Protein AF-A0A6P1E1V2-F1 (afdb_monomer_lite)

Organism: NCBI:txid329406

Structure (mmCIF, N/CA/C/O backbone):
data_AF-A0A6P1E1V2-F1
#
_entry.id   AF-A0A6P1E1V2-F1
#
loop_
_atom_site.group_PDB
_atom_site.id
_atom_site.type_symbol
_atom_site.label_atom_id
_atom_site.label_alt_id
_atom_site.label_comp_id
_atom_site.label_asym_id
_atom_site.label_entity_id
_atom_site.label_seq_id
_atom_site.pdbx_PDB_ins_code
_atom_site.Cartn_x
_atom_si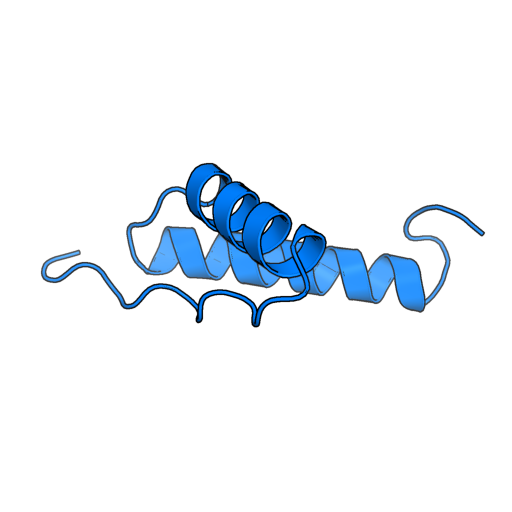te.Cartn_y
_atom_site.Cartn_z
_atom_site.occupancy
_atom_site.B_iso_or_equiv
_atom_site.auth_seq_id
_atom_site.auth_comp_id
_atom_site.auth_asym_id
_atom_site.auth_atom_id
_atom_site.pdbx_PDB_model_num
ATOM 1 N N . MET A 1 1 ? 21.192 3.398 -11.948 1.00 54.00 1 MET A N 1
ATOM 2 C CA . MET A 1 1 ? 21.548 3.121 -10.538 1.00 54.00 1 MET A CA 1
ATOM 3 C C . MET A 1 1 ? 20.386 2.381 -9.904 1.00 54.00 1 MET A C 1
ATOM 5 O O . MET A 1 1 ? 19.270 2.861 -10.045 1.00 54.00 1 MET A O 1
ATOM 9 N N . MET A 1 2 ? 20.627 1.232 -9.272 1.00 72.81 2 MET A N 1
ATOM 10 C CA . MET A 1 2 ? 19.586 0.463 -8.577 1.00 72.81 2 MET A CA 1
ATOM 11 C C . MET A 1 2 ? 19.748 0.636 -7.063 1.00 72.81 2 MET A C 1
ATOM 13 O O . MET A 1 2 ? 20.874 0.739 -6.577 1.00 72.81 2 MET A O 1
ATOM 17 N N . GLY A 1 3 ? 18.636 0.691 -6.328 1.00 82.44 3 GLY A N 1
ATOM 18 C CA . GLY A 1 3 ? 18.619 0.917 -4.877 1.00 82.44 3 GLY A CA 1
ATOM 19 C C . GLY A 1 3 ? 18.387 2.378 -4.473 1.00 82.44 3 GLY A C 1
ATOM 20 O O . GLY A 1 3 ? 18.064 3.222 -5.300 1.00 82.44 3 GLY A O 1
ATOM 21 N N . THR A 1 4 ? 18.543 2.687 -3.186 1.00 90.56 4 THR A N 1
ATOM 22 C CA . THR A 1 4 ? 18.189 3.985 -2.570 1.00 90.56 4 THR A CA 1
ATOM 23 C C . THR A 1 4 ? 19.283 5.058 -2.660 1.00 90.56 4 THR A C 1
ATOM 25 O O . THR A 1 4 ? 19.183 6.102 -2.033 1.00 90.56 4 THR A O 1
ATOM 28 N N . ARG A 1 5 ? 20.352 4.841 -3.437 1.00 93.06 5 ARG A N 1
ATOM 29 C CA . ARG A 1 5 ? 21.434 5.836 -3.625 1.00 93.06 5 ARG A CA 1
ATOM 30 C C . ARG A 1 5 ? 21.146 6.864 -4.725 1.00 93.06 5 ARG A C 1
ATOM 32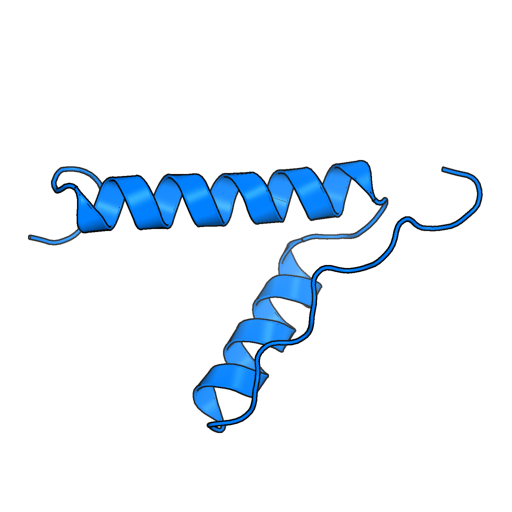 O O . ARG A 1 5 ? 22.019 7.644 -5.081 1.00 93.06 5 ARG A O 1
ATOM 39 N N . CYS A 1 6 ? 19.940 6.855 -5.278 1.00 94.38 6 CYS A N 1
ATOM 40 C CA . CYS A 1 6 ? 19.452 7.867 -6.204 1.00 94.38 6 CYS A CA 1
ATOM 41 C C . CYS A 1 6 ? 18.118 8.423 -5.701 1.00 94.38 6 CYS A C 1
ATOM 43 O O . CYS A 1 6 ? 17.389 7.745 -4.975 1.00 94.38 6 CYS A O 1
ATOM 45 N N . GLU A 1 7 ? 17.781 9.641 -6.125 1.00 93.62 7 GLU A N 1
ATOM 46 C CA . GLU A 1 7 ? 16.541 10.321 -5.734 1.00 93.62 7 GLU A CA 1
ATOM 47 C C . GLU A 1 7 ? 15.302 9.454 -5.997 1.00 93.62 7 GLU A C 1
ATOM 49 O O . GLU A 1 7 ? 14.477 9.250 -5.106 1.00 93.62 7 GLU A O 1
ATOM 54 N N . ALA A 1 8 ? 15.215 8.863 -7.192 1.00 94.38 8 ALA A N 1
ATOM 55 C CA . ALA A 1 8 ? 14.112 7.983 -7.568 1.00 94.38 8 ALA A CA 1
ATOM 56 C C . ALA A 1 8 ? 13.985 6.766 -6.634 1.00 94.38 8 ALA A C 1
ATOM 58 O O . ALA A 1 8 ? 12.877 6.394 -6.236 1.00 94.38 8 ALA A O 1
ATOM 59 N N . GLY A 1 9 ? 15.113 6.162 -6.252 1.00 93.75 9 GLY A N 1
ATOM 60 C CA . GLY A 1 9 ? 15.153 5.019 -5.344 1.00 93.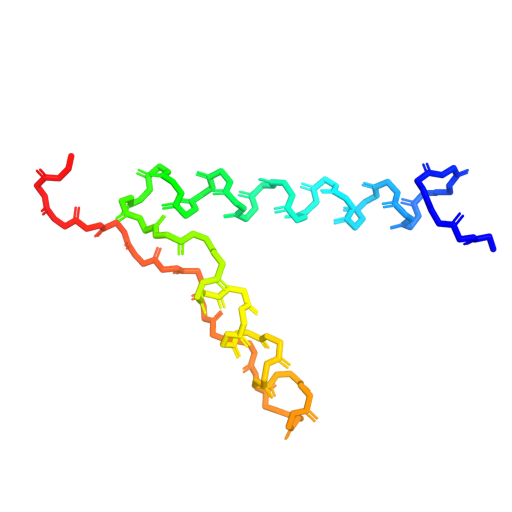75 9 GLY A CA 1
ATOM 61 C C . GLY A 1 9 ? 14.721 5.385 -3.927 1.00 93.75 9 GLY A C 1
ATOM 62 O O . GLY A 1 9 ? 13.863 4.712 -3.357 1.00 93.75 9 GLY A O 1
ATOM 63 N N . SER A 1 10 ? 15.251 6.483 -3.384 1.00 96.06 10 SER A N 1
ATOM 64 C CA . SER A 1 10 ? 14.851 7.009 -2.072 1.00 96.06 10 SER A CA 1
ATOM 65 C C . SER A 1 10 ? 13.373 7.371 -2.033 1.00 96.06 10 SER A C 1
ATOM 67 O O . SER A 1 10 ? 12.666 6.978 -1.109 1.00 96.06 10 SER A O 1
ATOM 69 N N . ARG A 1 11 ? 12.870 8.054 -3.067 1.00 95.56 11 ARG A N 1
ATOM 70 C CA . ARG A 1 11 ? 11.453 8.414 -3.172 1.00 95.56 11 ARG A CA 1
ATOM 71 C C . ARG A 1 11 ? 10.561 7.177 -3.190 1.00 95.56 11 ARG A C 1
ATOM 73 O O . ARG A 1 11 ? 9.569 7.132 -2.468 1.00 95.56 11 ARG A O 1
ATOM 80 N N . THR A 1 12 ? 10.923 6.167 -3.980 1.00 95.06 12 THR A N 1
ATOM 81 C CA . THR A 1 12 ? 10.171 4.905 -4.056 1.00 95.06 12 THR A CA 1
ATOM 82 C C . THR A 1 12 ? 10.137 4.200 -2.701 1.00 95.06 12 THR A C 1
ATOM 84 O O . THR A 1 12 ? 9.076 3.756 -2.267 1.00 95.06 12 THR A O 1
ATOM 87 N N . PHE A 1 13 ? 11.273 4.148 -2.001 1.00 95.25 13 PHE A N 1
ATOM 88 C CA . PHE A 1 13 ? 11.358 3.571 -0.662 1.00 95.25 13 PHE A CA 1
ATOM 89 C C . PHE A 1 13 ? 10.473 4.316 0.350 1.00 95.25 13 PHE A C 1
ATOM 91 O O . PHE A 1 13 ? 9.684 3.683 1.050 1.00 95.25 13 PHE A O 1
ATOM 98 N N . THR A 1 14 ? 10.540 5.650 0.384 1.00 97.25 14 THR A N 1
ATOM 99 C CA . THR A 1 14 ? 9.724 6.477 1.288 1.00 97.25 14 THR A CA 1
ATOM 100 C C . THR A 1 14 ? 8.228 6.302 1.030 1.00 97.25 14 THR A C 1
ATOM 102 O O . THR A 1 14 ? 7.452 6.175 1.976 1.00 97.25 14 THR A O 1
ATOM 105 N N . LEU A 1 15 ? 7.812 6.249 -0.239 1.00 95.62 15 LEU A N 1
ATOM 106 C CA . LEU A 1 15 ? 6.413 6.007 -0.600 1.00 95.62 15 LEU A CA 1
ATOM 107 C C . LEU A 1 15 ? 5.947 4.606 -0.187 1.00 95.62 15 LEU A C 1
ATOM 109 O O . LEU A 1 15 ? 4.849 4.453 0.339 1.00 95.62 15 LEU A O 1
ATOM 113 N N . LEU A 1 16 ? 6.775 3.576 -0.377 1.00 96.50 16 LEU A N 1
ATOM 114 C CA . LEU A 1 16 ? 6.432 2.227 0.072 1.00 96.50 16 LEU A CA 1
ATOM 115 C C . LEU A 1 16 ? 6.274 2.172 1.598 1.00 96.50 16 LEU A C 1
ATOM 117 O O . LEU A 1 16 ? 5.308 1.595 2.102 1.00 96.50 16 LEU A O 1
ATOM 121 N N . ALA A 1 17 ? 7.192 2.803 2.332 1.00 97.62 17 ALA A N 1
ATOM 122 C CA . ALA A 1 17 ? 7.135 2.872 3.787 1.00 97.62 17 ALA A CA 1
ATOM 123 C C . ALA A 1 17 ? 5.861 3.582 4.281 1.00 97.62 17 ALA A C 1
ATOM 125 O O . ALA A 1 17 ? 5.207 3.081 5.198 1.00 97.62 17 ALA A O 1
ATOM 126 N N . SER A 1 18 ? 5.460 4.693 3.650 1.00 97.44 18 SER A N 1
ATOM 127 C CA . SER A 1 18 ? 4.247 5.428 4.040 1.00 97.44 18 SER A CA 1
ATOM 128 C C . SER A 1 18 ? 2.963 4.631 3.791 1.00 97.44 18 SER A C 1
ATOM 130 O O . SER A 1 18 ? 2.039 4.679 4.605 1.00 97.44 18 SER A O 1
ATOM 132 N N . VAL A 1 19 ? 2.907 3.839 2.716 1.00 96.94 19 VAL A N 1
ATOM 133 C CA . VAL A 1 19 ? 1.785 2.930 2.439 1.00 96.94 19 VAL A CA 1
ATOM 134 C C . VAL A 1 19 ? 1.690 1.832 3.500 1.00 96.94 19 VAL A C 1
ATOM 136 O O . VAL A 1 19 ? 0.597 1.560 3.999 1.00 96.94 19 VAL A O 1
ATOM 139 N N . ILE A 1 20 ? 2.821 1.225 3.876 1.00 97.88 20 ILE A N 1
ATOM 140 C CA . ILE A 1 20 ? 2.869 0.186 4.916 1.00 97.88 20 ILE A CA 1
ATOM 141 C C . ILE A 1 20 ? 2.388 0.745 6.259 1.00 97.88 20 ILE A C 1
ATOM 143 O O . ILE A 1 20 ? 1.563 0.119 6.925 1.00 97.88 20 ILE A O 1
ATOM 147 N N . ASP A 1 21 ? 2.877 1.926 6.640 1.00 98.06 21 ASP A N 1
ATOM 148 C CA . ASP A 1 21 ? 2.467 2.608 7.868 1.00 98.06 21 ASP A CA 1
ATOM 149 C C . ASP A 1 21 ? 0.971 2.959 7.847 1.00 98.06 21 ASP A C 1
ATOM 151 O O . ASP A 1 21 ? 0.250 2.692 8.807 1.00 98.06 21 ASP A O 1
ATOM 155 N N . THR A 1 22 ? 0.468 3.452 6.712 1.00 97.38 22 THR A N 1
ATOM 156 C CA . THR A 1 22 ? -0.960 3.748 6.533 1.00 97.38 22 THR A CA 1
ATOM 157 C C . THR A 1 22 ? -1.824 2.500 6.690 1.00 97.38 22 THR A C 1
ATOM 159 O O . THR A 1 22 ? -2.836 2.556 7.384 1.00 97.38 22 THR A O 1
ATOM 162 N N . CYS A 1 23 ? -1.435 1.367 6.095 1.00 97.00 23 CYS A N 1
ATOM 163 C CA . CYS A 1 23 ? -2.178 0.113 6.251 1.00 97.00 23 CYS A CA 1
ATOM 164 C C . CYS A 1 23 ? -2.263 -0.289 7.727 1.00 97.00 23 CYS A C 1
ATOM 166 O O . CYS A 1 23 ? -3.355 -0.554 8.222 1.00 97.00 23 CYS A O 1
ATOM 168 N N . ARG A 1 24 ? -1.135 -0.241 8.449 1.00 96.12 24 ARG A N 1
ATOM 169 C CA . ARG A 1 24 ? -1.080 -0.583 9.878 1.00 96.12 24 ARG A CA 1
ATOM 170 C C . ARG A 1 24 ? -1.950 0.338 10.728 1.00 96.12 24 ARG A C 1
ATOM 172 O O . ARG A 1 24 ? -2.762 -0.155 11.501 1.00 96.12 24 ARG A O 1
ATOM 179 N N . LYS A 1 25 ? -1.841 1.658 10.537 1.00 96.81 25 LYS A N 1
ATOM 180 C CA . LYS A 1 25 ? -2.661 2.664 11.242 1.00 96.81 25 LYS A CA 1
ATOM 181 C C . LYS A 1 25 ? -4.158 2.491 11.004 1.00 96.81 25 LYS A C 1
ATOM 183 O O . LYS A 1 25 ? -4.960 2.923 11.818 1.00 96.81 25 LYS A O 1
ATOM 188 N N . ARG A 1 26 ? -4.532 1.888 9.877 1.00 96.88 26 ARG A N 1
ATOM 189 C CA . ARG A 1 26 ? -5.922 1.645 9.491 1.00 96.88 26 ARG A CA 1
ATOM 190 C C . ARG A 1 26 ? -6.417 0.242 9.854 1.00 96.88 26 ARG A C 1
ATOM 192 O O . ARG A 1 26 ? -7.545 -0.077 9.501 1.00 96.88 26 ARG A O 1
ATOM 199 N N . GLY A 1 27 ? -5.612 -0.581 10.530 1.00 96.44 27 GLY A N 1
ATOM 200 C CA . GLY A 1 27 ? -5.995 -1.936 10.949 1.00 96.44 27 GLY A CA 1
ATOM 201 C C . GLY A 1 27 ? -5.849 -3.005 9.867 1.00 96.44 27 GLY A C 1
ATOM 202 O O . GLY A 1 27 ? -6.419 -4.084 9.991 1.00 96.44 27 GLY A O 1
ATOM 203 N N . HIS A 1 28 ? -5.094 -2.726 8.802 1.00 95.88 28 HIS A N 1
ATOM 204 C CA . HIS A 1 28 ? -4.905 -3.634 7.670 1.00 95.88 28 HIS A CA 1
ATOM 205 C C . HIS A 1 28 ? -3.525 -4.284 7.665 1.00 95.88 28 HIS A C 1
ATOM 207 O O . HIS A 1 28 ? -2.510 -3.672 8.011 1.00 95.88 28 HIS A O 1
ATOM 213 N N . VAL A 1 29 ? -3.470 -5.518 7.159 1.00 95.81 29 VAL A N 1
ATOM 214 C CA . VAL A 1 29 ? -2.205 -6.188 6.847 1.00 95.81 29 VAL A CA 1
ATOM 215 C C . VAL A 1 29 ? -1.661 -5.615 5.527 1.00 95.81 29 VAL A C 1
ATOM 217 O O . VAL A 1 29 ? -2.353 -5.665 4.510 1.00 95.81 29 VAL A O 1
ATOM 220 N N . PRO A 1 30 ? -0.427 -5.081 5.492 1.00 97.00 30 PRO A N 1
ATOM 221 C CA . PRO A 1 30 ? 0.083 -4.355 4.326 1.00 97.00 30 PRO A CA 1
ATOM 222 C C . PRO A 1 30 ? 0.375 -5.251 3.114 1.00 97.00 30 PRO A C 1
ATOM 224 O O . PRO A 1 30 ? 0.185 -4.826 1.976 1.00 97.00 30 PRO A O 1
ATOM 227 N N . TRP A 1 31 ? 0.842 -6.487 3.325 1.00 96.62 31 TRP A N 1
ATOM 228 C CA . TRP A 1 31 ? 1.297 -7.345 2.225 1.00 96.62 31 TRP A CA 1
ATOM 229 C C . TRP A 1 31 ? 0.180 -7.807 1.278 1.00 96.62 31 TRP A C 1
ATOM 231 O O . TRP A 1 31 ? 0.383 -7.689 0.070 1.00 96.62 31 TRP A O 1
ATOM 241 N N . PRO A 1 32 ? -1.001 -8.253 1.757 1.00 96.50 32 PRO A N 1
ATOM 242 C CA . PRO A 1 32 ? -2.127 -8.560 0.875 1.00 96.50 32 PRO A CA 1
ATOM 243 C C . PRO A 1 32 ? -2.587 -7.355 0.045 1.00 96.50 32 PRO A C 1
ATOM 245 O O . PRO A 1 32 ? -2.829 -7.495 -1.152 1.00 96.50 32 PRO A O 1
ATOM 248 N N . TYR A 1 33 ? -2.638 -6.162 0.649 1.00 95.75 33 TYR A N 1
ATOM 249 C CA . TYR A 1 33 ? -2.979 -4.929 -0.066 1.00 95.75 33 TYR A CA 1
ATOM 250 C C . TYR A 1 33 ? -1.977 -4.632 -1.191 1.00 95.75 33 TYR A C 1
ATOM 252 O O . TYR A 1 33 ? -2.370 -4.428 -2.339 1.00 95.75 33 TYR A O 1
ATOM 260 N N . LEU A 1 34 ? -0.675 -4.671 -0.887 1.00 97.12 34 LEU A N 1
ATOM 261 C CA . LEU A 1 34 ? 0.379 -4.433 -1.876 1.00 97.12 34 LEU A CA 1
ATOM 262 C C . LEU A 1 34 ? 0.362 -5.474 -3.002 1.00 97.12 34 LEU A C 1
ATOM 264 O O . LEU A 1 34 ? 0.532 -5.110 -4.164 1.00 97.12 34 LEU A O 1
ATOM 268 N N . ALA A 1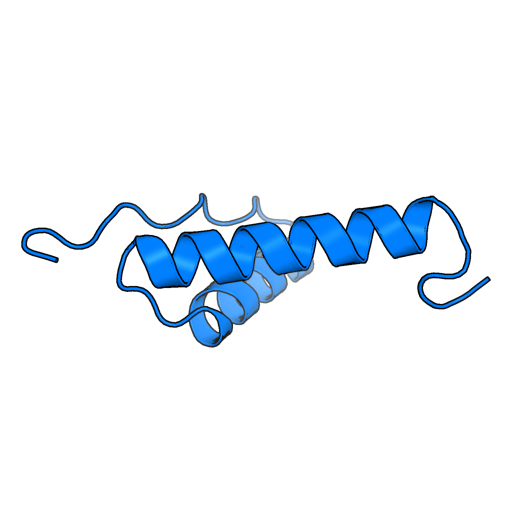 35 ? 0.130 -6.748 -2.677 1.00 97.31 35 ALA A N 1
ATOM 269 C CA . ALA A 1 35 ? -0.000 -7.809 -3.672 1.00 97.31 35 ALA A CA 1
ATOM 270 C C . ALA A 1 35 ? -1.162 -7.533 -4.640 1.00 97.31 35 ALA A C 1
ATOM 272 O O . ALA A 1 35 ? -0.976 -7.641 -5.853 1.00 97.31 35 ALA A O 1
ATOM 273 N N . GLY A 1 36 ? -2.317 -7.103 -4.118 1.00 97.00 36 GLY A N 1
ATOM 274 C CA . GLY A 1 36 ? -3.468 -6.691 -4.924 1.00 97.00 36 GLY A CA 1
ATOM 275 C C . GLY A 1 36 ? -3.141 -5.512 -5.840 1.00 97.00 36 GLY A C 1
ATOM 276 O O . GLY A 1 36 ? -3.306 -5.613 -7.052 1.00 97.00 36 GLY A O 1
ATOM 277 N N . VAL A 1 37 ? -2.577 -4.431 -5.294 1.00 96.75 37 VAL A N 1
ATOM 278 C CA . VAL A 1 37 ? -2.178 -3.252 -6.085 1.00 96.75 37 VAL A CA 1
ATOM 279 C C . VAL A 1 37 ? -1.200 -3.624 -7.203 1.00 96.75 37 VAL A C 1
ATOM 281 O O . VAL A 1 37 ? -1.358 -3.178 -8.339 1.00 96.75 37 VAL A O 1
ATOM 284 N N . ILE A 1 38 ? -0.196 -4.458 -6.915 1.00 96.38 38 ILE A N 1
ATOM 285 C CA . ILE A 1 38 ? 0.773 -4.914 -7.920 1.00 96.38 38 ILE A CA 1
ATOM 286 C C . ILE A 1 38 ? 0.080 -5.735 -9.013 1.00 96.38 38 ILE A C 1
ATOM 288 O O . ILE A 1 38 ? 0.394 -5.546 -10.189 1.00 96.38 38 ILE A O 1
ATOM 292 N N . ALA A 1 39 ? -0.845 -6.627 -8.651 1.00 97.69 39 ALA A N 1
ATOM 293 C CA . ALA A 1 39 ? -1.593 -7.433 -9.610 1.00 97.69 39 ALA A CA 1
ATOM 294 C C . ALA A 1 39 ? -2.446 -6.560 -10.546 1.00 97.69 39 ALA A C 1
ATOM 296 O O . ALA A 1 39 ? -2.345 -6.705 -11.765 1.00 97.69 39 ALA A O 1
ATOM 297 N N . GLU A 1 40 ? -3.199 -5.601 -9.997 1.00 97.75 40 GLU A N 1
ATOM 298 C CA . GLU A 1 40 ? -4.019 -4.664 -10.775 1.00 97.75 40 GLU A CA 1
ATOM 299 C C . GLU A 1 40 ? -3.168 -3.842 -11.749 1.00 97.75 40 GLU A C 1
ATOM 301 O O . GLU A 1 40 ? -3.449 -3.786 -12.949 1.00 97.75 40 GLU A O 1
ATOM 306 N N . ARG A 1 41 ? -2.052 -3.279 -11.266 1.00 96.44 41 ARG A N 1
ATOM 307 C CA . ARG A 1 41 ? -1.143 -2.479 -12.097 1.00 96.44 41 ARG A CA 1
ATOM 308 C C . ARG A 1 41 ? -0.458 -3.302 -13.183 1.00 96.44 41 ARG A C 1
ATOM 310 O O . ARG A 1 41 ? -0.328 -2.816 -14.304 1.00 96.44 41 ARG A O 1
ATOM 317 N N . ARG A 1 42 ? -0.050 -4.543 -12.890 1.00 97.56 42 ARG A N 1
ATOM 318 C CA . ARG A 1 42 ? 0.519 -5.464 -13.895 1.00 97.56 42 ARG A CA 1
ATOM 319 C C . ARG A 1 42 ? -0.494 -5.851 -14.967 1.00 97.56 42 ARG A C 1
ATOM 321 O O . ARG A 1 42 ? -0.099 -6.074 -16.104 1.00 97.56 42 ARG A O 1
ATOM 328 N N . ALA A 1 43 ? -1.776 -5.886 -14.623 1.00 97.81 43 ALA A N 1
ATOM 329 C CA . ALA A 1 43 ? -2.858 -6.106 -15.572 1.00 97.81 43 ALA A CA 1
ATOM 330 C C . ALA A 1 43 ? -3.287 -4.831 -16.327 1.00 97.81 43 ALA A C 1
ATOM 332 O O . ALA A 1 43 ? -4.283 -4.856 -17.045 1.00 97.81 43 ALA A O 1
ATOM 333 N N . GLY A 1 44 ? -2.572 -3.711 -16.158 1.00 98.06 44 GLY A N 1
ATOM 334 C CA . GLY A 1 44 ? -2.883 -2.436 -16.808 1.00 98.06 44 GLY A CA 1
ATOM 335 C C . GLY A 1 44 ? -4.070 -1.684 -16.199 1.00 98.06 44 GLY A C 1
ATOM 336 O O . GLY A 1 44 ? -4.450 -0.643 -16.727 1.00 98.06 44 GLY A O 1
ATOM 337 N N . ARG A 1 45 ? -4.637 -2.168 -15.088 1.00 98.06 45 ARG A N 1
ATOM 338 C CA . ARG A 1 45 ? -5.757 -1.528 -14.389 1.00 98.06 45 ARG A CA 1
ATOM 339 C C . ARG A 1 45 ? -5.267 -0.455 -13.420 1.00 98.06 45 ARG A C 1
ATOM 341 O O . ARG A 1 45 ? -4.066 -0.330 -13.143 1.00 98.06 45 ARG A O 1
ATOM 348 N N . GLU A 1 46 ? -6.194 0.359 -12.936 1.00 96.62 46 GLU A N 1
ATOM 349 C CA . GLU A 1 46 ? -5.912 1.334 -11.885 1.00 96.62 46 GLU A CA 1
ATOM 350 C C . GLU A 1 46 ? -5.523 0.631 -10.579 1.00 96.62 46 GLU A C 1
ATOM 352 O O . GLU A 1 46 ? -5.943 -0.491 -10.307 1.00 96.62 46 GLU A O 1
ATOM 357 N N . ALA A 1 47 ? -4.676 1.274 -9.773 1.00 94.31 47 ALA A N 1
ATOM 358 C CA . ALA A 1 47 ? -4.345 0.739 -8.457 1.00 94.31 47 ALA A CA 1
ATOM 359 C C . ALA A 1 47 ? -5.563 0.829 -7.535 1.00 94.31 47 ALA A C 1
ATOM 361 O O . ALA A 1 47 ? -6.220 1.869 -7.480 1.00 94.31 47 ALA A O 1
ATOM 362 N N . THR A 1 48 ? -5.787 -0.215 -6.738 1.00 92.81 48 THR A N 1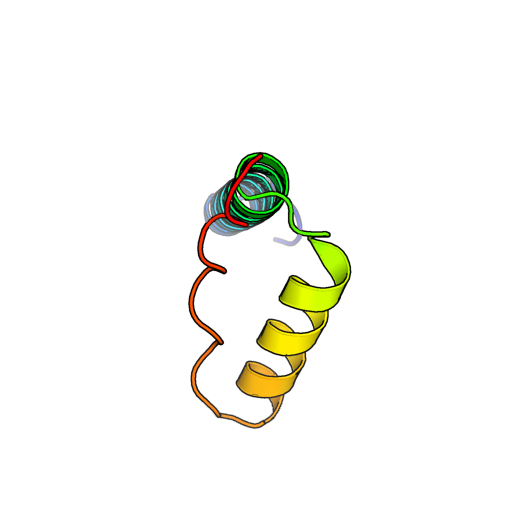
ATOM 363 C CA . THR A 1 48 ? -6.731 -0.158 -5.620 1.00 92.81 48 THR A CA 1
ATOM 364 C C . THR A 1 48 ? -6.413 1.053 -4.731 1.00 92.81 48 THR A C 1
ATOM 366 O O . THR A 1 48 ? -5.242 1.256 -4.391 1.00 92.81 48 THR A O 1
ATOM 369 N N . PRO A 1 49 ? -7.415 1.863 -4.345 1.00 94.56 49 PRO A N 1
ATOM 370 C CA . PRO A 1 49 ? -7.201 2.989 -3.443 1.00 94.56 49 PRO A CA 1
ATOM 371 C C . PRO A 1 49 ? -6.735 2.512 -2.064 1.00 94.56 49 PRO A C 1
ATOM 373 O O . PRO A 1 49 ? -6.982 1.372 -1.665 1.00 94.56 49 PRO A O 1
ATOM 376 N N . LEU A 1 50 ? -6.093 3.409 -1.306 1.00 93.75 50 LEU A N 1
ATOM 377 C CA . LEU A 1 50 ? -5.656 3.101 0.057 1.00 93.75 50 LEU A CA 1
ATOM 378 C C . LEU A 1 50 ? -6.840 2.625 0.915 1.00 93.75 50 LEU A C 1
ATOM 380 O O . LEU A 1 50 ? -7.887 3.280 0.913 1.00 93.75 50 LEU A O 1
ATOM 384 N N . PRO A 1 51 ? -6.672 1.541 1.692 1.00 93.56 51 PRO A N 1
ATOM 385 C CA . PRO A 1 51 ? -7.7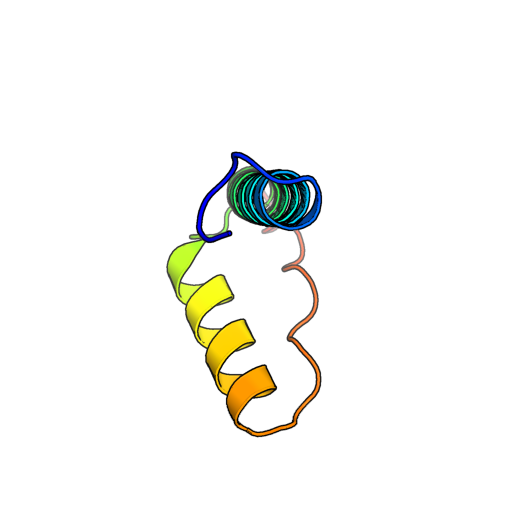73 0.912 2.413 1.00 93.56 51 PRO A CA 1
ATOM 386 C C . PRO A 1 51 ? -8.324 1.867 3.469 1.00 93.56 51 PRO A C 1
ATOM 388 O O . PRO A 1 51 ? -7.541 2.538 4.134 1.00 93.56 51 PRO A O 1
ATOM 391 N N . ALA A 1 52 ? -9.641 1.966 3.639 1.00 95.31 52 ALA A N 1
ATOM 392 C CA . ALA A 1 52 ? -10.240 2.792 4.691 1.00 95.31 52 ALA A CA 1
ATOM 393 C C . ALA A 1 52 ? -9.940 2.220 6.096 1.00 95.31 52 ALA A C 1
ATOM 395 O O . ALA A 1 52 ? -9.709 1.017 6.207 1.00 95.31 52 ALA A O 1
ATOM 396 N N . PRO A 1 53 ? -9.930 3.036 7.168 1.00 95.62 53 PRO A N 1
ATOM 397 C CA . PRO A 1 53 ? -9.805 2.530 8.538 1.00 95.62 53 PRO A CA 1
ATOM 398 C C . PRO A 1 53 ? -10.846 1.448 8.852 1.00 95.62 53 PRO A C 1
ATOM 400 O O . PRO A 1 53 ? -12.018 1.609 8.511 1.00 95.62 53 PRO A O 1
ATOM 403 N N . VAL A 1 54 ? -10.426 0.358 9.500 1.00 92.50 54 VAL A N 1
ATOM 404 C CA . VAL A 1 54 ? -11.354 -0.636 10.055 1.00 92.50 54 VAL A CA 1
ATOM 405 C C . VAL A 1 54 ? -12.131 0.017 11.209 1.00 92.50 54 VAL A C 1
ATOM 407 O O . VAL A 1 54 ? -11.500 0.572 12.110 1.00 92.50 54 VAL A O 1
ATOM 410 N N . PRO A 1 55 ? -13.478 -0.007 11.207 1.00 88.19 55 PRO A N 1
ATOM 411 C CA . PRO A 1 55 ? -14.263 0.557 12.300 1.00 88.19 55 PRO A CA 1
ATOM 412 C C . PRO A 1 55 ? -13.956 -0.124 13.639 1.00 88.19 55 PRO A C 1
ATOM 414 O O . PRO A 1 55 ? -13.944 -1.351 13.716 1.00 88.19 55 PRO A O 1
ATOM 417 N N . GLY A 1 56 ? -13.765 0.673 14.694 1.00 81.56 56 GLY A N 1
ATOM 418 C CA . GLY A 1 56 ? -13.553 0.169 16.058 1.00 81.56 56 GLY A CA 1
ATOM 419 C C . GLY A 1 56 ? -12.114 -0.234 16.398 1.00 81.56 56 GLY A C 1
ATOM 420 O O . GLY A 1 56 ? -11.920 -0.916 17.403 1.00 81.56 56 GLY A O 1
ATOM 421 N N . LEU A 1 57 ? -11.135 0.171 15.580 1.00 64.44 57 LEU A N 1
ATOM 422 C CA . LEU A 1 57 ? -9.709 0.162 15.923 1.00 64.44 57 LEU A CA 1
ATOM 423 C C . LEU A 1 57 ? -9.305 1.439 16.673 1.00 64.44 57 LEU A C 1
ATOM 425 O O . LEU A 1 57 ? -9.809 2.520 16.286 1.00 64.44 57 LEU A O 1
#

Sequence (57 aa):
MMGTRCEAGSRTFTLLASVIDTCRKRGHVPWPYLAGVIAERRAGREATPLPAPVPGL

Radius of gyration: 13.2 Å; chains: 1; bounding box: 36×19×33 Å

pLDDT: mean 93.64, std 7.92, range [54.0, 98.06]

Secondary structure (DSSP, 8-state):
--STTSHHHHHHHHHHHHHHHHHHHTT--HHHHHHHHHHHHHTTPPPPPPPPPPTT-

Foldseek 3Di:
DDACPDPVRVVVVVVLVVLCVLCVVQVHHRPVLVVQQVVCVVVVHHGDPRDHRDPPD